Protein AF-A0AAW9I851-F1 (afdb_monomer)

Structure (mmCIF, N/CA/C/O backbone):
data_AF-A0AAW9I851-F1
#
_entry.id   AF-A0AAW9I851-F1
#
loop_
_atom_site.group_PDB
_atom_site.id
_atom_site.type_symbol
_atom_site.label_atom_id
_atom_site.label_alt_id
_atom_site.label_comp_id
_atom_site.label_asym_id
_atom_site.label_entity_id
_atom_site.label_seq_id
_atom_site.pdbx_PDB_ins_code
_atom_site.Cartn_x
_atom_site.Cartn_y
_atom_site.Cartn_z
_atom_site.occupancy
_atom_site.B_iso_or_equiv
_atom_site.auth_seq_id
_atom_site.auth_comp_id
_atom_site.auth_asym_id
_atom_site.auth_atom_id
_atom_site.pdbx_PDB_model_num
ATOM 1 N N . HIS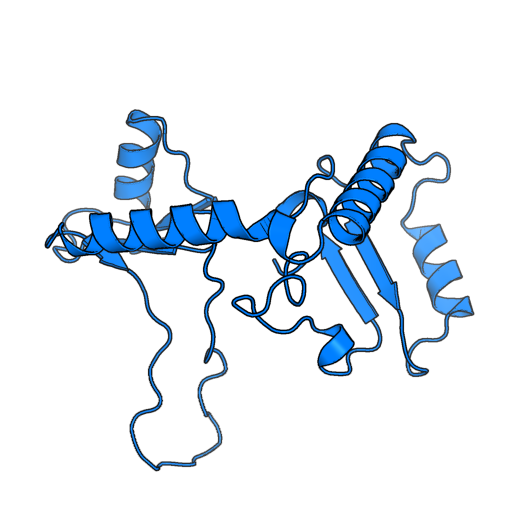 A 1 1 ? 0.313 -3.532 2.390 1.00 84.75 1 HIS A N 1
ATOM 2 C CA . HIS A 1 1 ? -0.628 -2.463 2.798 1.00 84.75 1 HIS A CA 1
ATOM 3 C C . HIS A 1 1 ? -1.950 -2.714 2.095 1.00 84.75 1 HIS A C 1
ATOM 5 O O . HIS A 1 1 ? -1.894 -3.019 0.918 1.00 84.75 1 HIS A O 1
ATOM 11 N N . GLY A 1 2 ? -3.095 -2.697 2.787 1.00 91.62 2 GLY A N 1
ATOM 12 C CA . GLY A 1 2 ? -4.356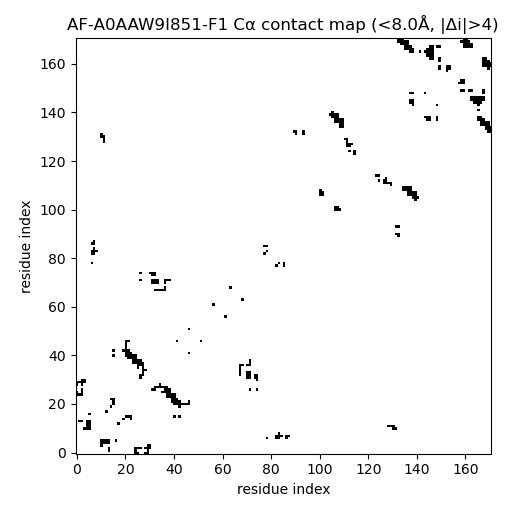 -3.198 2.208 1.00 91.62 2 GLY A CA 1
ATOM 13 C C . GLY A 1 2 ? -5.599 -2.382 2.553 1.00 91.62 2 GLY A C 1
ATOM 14 O O . GLY A 1 2 ? -6.693 -2.930 2.539 1.00 91.62 2 GLY A O 1
ATOM 15 N N . ALA A 1 3 ? -5.448 -1.102 2.902 1.00 95.38 3 ALA A N 1
ATOM 16 C CA . ALA A 1 3 ? -6.586 -0.260 3.282 1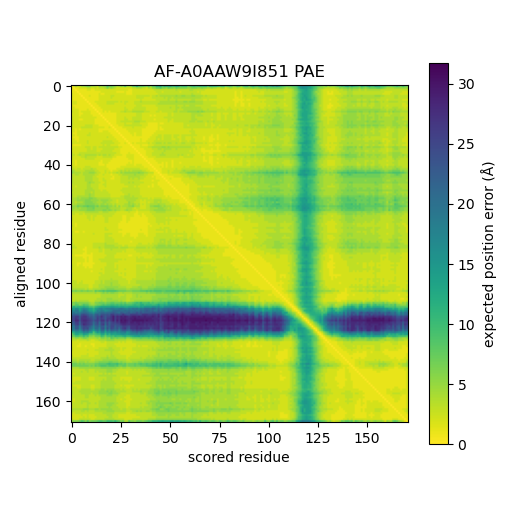.00 95.38 3 ALA A CA 1
ATOM 17 C C . ALA A 1 3 ? -7.541 0.035 2.105 1.00 95.38 3 ALA A C 1
ATOM 19 O O . ALA A 1 3 ? -8.734 0.237 2.299 1.00 95.38 3 ALA A O 1
ATOM 20 N N . HIS A 1 4 ? -7.031 -0.013 0.873 1.00 95.62 4 HIS A N 1
ATOM 21 C CA . HIS A 1 4 ? -7.795 0.109 -0.371 1.00 95.62 4 HIS A CA 1
ATOM 22 C C . HIS A 1 4 ? -8.430 -1.208 -0.842 1.00 95.62 4 HIS A C 1
ATOM 24 O O . HIS A 1 4 ? -9.218 -1.213 -1.786 1.00 95.62 4 HIS A O 1
ATOM 30 N N . TYR A 1 5 ? -8.100 -2.347 -0.229 1.00 95.69 5 TYR A N 1
ATOM 31 C CA . TYR A 1 5 ? -8.659 -3.634 -0.642 1.00 95.69 5 TYR A CA 1
ATOM 32 C C . TYR A 1 5 ? -10.177 -3.669 -0.432 1.00 95.69 5 TYR A C 1
ATOM 34 O O . TYR A 1 5 ? -10.715 -3.072 0.499 1.00 95.69 5 TYR A O 1
ATOM 42 N N . GLY A 1 6 ? -10.879 -4.365 -1.324 1.00 94.56 6 GLY A N 1
ATOM 43 C CA . GLY A 1 6 ? -12.338 -4.459 -1.343 1.00 94.56 6 GLY A CA 1
ATOM 44 C C . GLY A 1 6 ? -13.075 -3.182 -1.758 1.00 94.56 6 GLY A C 1
ATOM 45 O O . GLY A 1 6 ? -14.289 -3.236 -1.893 1.00 94.56 6 GLY A O 1
ATOM 46 N N . GLN A 1 7 ? -12.377 -2.067 -2.000 1.00 95.62 7 GLN A N 1
ATOM 47 C CA . GLN A 1 7 ? -13.024 -0.803 -2.373 1.00 95.62 7 GLN A CA 1
ATOM 48 C C . GLN A 1 7 ? -13.352 -0.706 -3.869 1.00 95.62 7 GLN A C 1
ATOM 50 O O . GLN A 1 7 ? -14.148 0.132 -4.266 1.00 95.62 7 GLN A O 1
ATOM 55 N N . HIS A 1 8 ? -12.767 -1.560 -4.713 1.00 96.62 8 HIS A N 1
ATOM 56 C CA . HIS A 1 8 ? -13.039 -1.611 -6.152 1.00 96.62 8 HIS A CA 1
ATOM 57 C C . HIS A 1 8 ? -12.942 -3.067 -6.656 1.00 96.62 8 HIS A C 1
ATOM 59 O O . HIS A 1 8 ? -12.051 -3.789 -6.200 1.00 96.62 8 HIS A O 1
ATOM 65 N N . PRO A 1 9 ? -13.761 -3.523 -7.632 1.00 94.50 9 PRO A N 1
ATOM 66 C CA . PRO A 1 9 ? -13.783 -4.927 -8.084 1.00 94.50 9 PRO A CA 1
ATOM 67 C C . PRO A 1 9 ? -12.437 -5.478 -8.588 1.00 94.50 9 PRO A C 1
ATOM 69 O O . PRO A 1 9 ? -12.149 -6.669 -8.490 1.00 94.50 9 PRO A O 1
ATOM 72 N N . GLN A 1 10 ? -11.583 -4.607 -9.132 1.00 94.44 10 GLN A N 1
ATOM 73 C CA . GLN A 1 10 ? -10.241 -4.981 -9.605 1.00 94.44 10 GLN A CA 1
ATOM 74 C C . GLN A 1 10 ? -9.203 -5.119 -8.476 1.00 94.44 10 GLN A C 1
ATOM 76 O O . GLN A 1 10 ? -8.125 -5.671 -8.712 1.00 94.44 10 GLN A O 1
ATOM 81 N N . LEU A 1 11 ? -9.509 -4.660 -7.260 1.00 94.75 11 LEU A N 1
ATOM 82 C CA . LEU A 1 11 ? -8.614 -4.753 -6.107 1.00 94.75 11 LEU A CA 1
ATOM 83 C C . LEU A 1 11 ? -8.771 -6.093 -5.372 1.00 94.75 11 LEU A C 1
ATOM 85 O O . LEU A 1 11 ? -9.814 -6.746 -5.484 1.00 94.75 11 LEU A O 1
ATOM 89 N N . PRO A 1 12 ? -7.728 -6.546 -4.648 1.00 92.88 12 PRO A N 1
ATOM 90 C CA . PRO A 1 12 ? -7.827 -7.686 -3.744 1.00 92.88 12 PRO A CA 1
ATOM 91 C C . PRO A 1 12 ? -8.999 -7.568 -2.771 1.00 92.88 12 PRO A C 1
ATOM 93 O O . PRO A 1 12 ? -9.405 -6.464 -2.413 1.00 92.88 12 PRO A O 1
ATOM 96 N N . MET A 1 13 ? -9.536 -8.711 -2.341 1.00 93.06 13 MET A N 1
ATOM 97 C CA . MET A 1 13 ? -10.539 -8.743 -1.279 1.00 93.06 13 MET A CA 1
ATOM 98 C C . MET A 1 13 ? -9.902 -8.266 0.033 1.00 93.06 13 MET A C 1
ATOM 100 O O . MET A 1 13 ? -8.729 -8.543 0.295 1.00 93.06 13 MET A O 1
ATOM 104 N N . ASN A 1 14 ? -10.651 -7.516 0.841 1.00 93.38 14 ASN A N 1
ATOM 105 C CA . ASN A 1 14 ? -10.171 -7.101 2.156 1.00 93.38 14 ASN A CA 1
ATOM 106 C C . ASN A 1 14 ? -10.273 -8.263 3.162 1.00 93.38 14 ASN A C 1
ATOM 108 O O . ASN A 1 14 ? -11.098 -9.160 3.011 1.00 93.38 14 ASN A O 1
ATOM 112 N N . ALA A 1 15 ? -9.447 -8.224 4.208 1.00 94.06 15 ALA A N 1
ATOM 113 C CA . ALA A 1 15 ? -9.380 -9.298 5.198 1.00 94.06 15 ALA A CA 1
ATOM 114 C C . ALA A 1 15 ? -10.686 -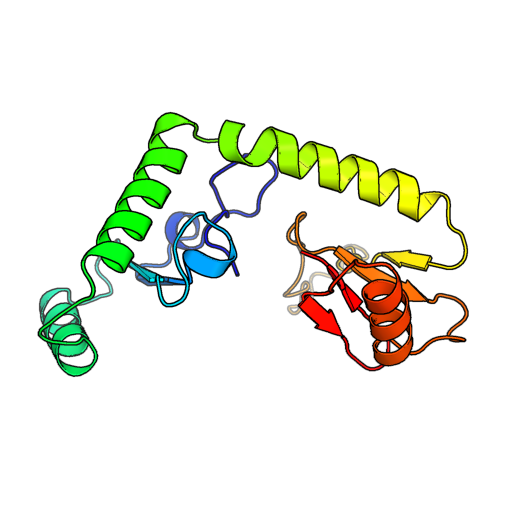9.497 5.996 1.00 94.06 15 ALA A C 1
ATOM 116 O O . ALA A 1 15 ? -10.984 -10.632 6.358 1.00 94.06 15 ALA A O 1
ATOM 117 N N . LEU A 1 16 ? -11.483 -8.443 6.226 1.00 94.88 16 LEU A N 1
ATOM 118 C CA . LEU A 1 16 ? -12.782 -8.559 6.910 1.00 94.88 16 LEU A CA 1
ATOM 119 C C . LEU A 1 16 ? -13.749 -9.416 6.080 1.00 94.88 16 LEU A C 1
ATOM 121 O O . LEU A 1 16 ? -14.352 -10.352 6.593 1.00 94.88 16 LEU A O 1
ATOM 125 N N . SER A 1 17 ? -13.834 -9.171 4.770 1.00 94.12 17 SER A N 1
ATOM 126 C CA . SER A 1 17 ? -14.636 -9.983 3.846 1.00 94.12 17 SER A CA 1
ATOM 127 C C . SER A 1 17 ? -14.134 -11.426 3.726 1.00 94.12 17 SER A C 1
ATOM 129 O O . SER A 1 17 ? -14.915 -12.309 3.392 1.00 94.12 17 SER A O 1
ATOM 131 N N . CYS A 1 18 ? -12.860 -11.680 4.043 1.00 94.38 18 CYS A N 1
ATOM 132 C CA . CYS A 1 18 ? -12.296 -13.028 4.149 1.00 94.38 18 CYS A CA 1
ATOM 133 C C . CYS A 1 18 ? -12.527 -13.692 5.524 1.00 94.38 18 CYS A C 1
ATOM 135 O O . CYS A 1 18 ? -12.007 -14.781 5.752 1.00 94.38 18 CYS A O 1
ATOM 137 N N . GLY A 1 19 ? -13.265 -13.056 6.441 1.00 95.38 19 GLY A N 1
ATOM 138 C CA . GLY A 1 19 ? -13.622 -13.622 7.746 1.00 95.38 19 GLY A CA 1
ATOM 139 C C . GLY A 1 19 ? -12.683 -13.267 8.902 1.00 95.38 19 GLY A C 1
ATOM 140 O O . GLY A 1 19 ? -12.806 -13.852 9.972 1.00 95.38 19 GLY A O 1
ATOM 141 N N . ALA A 1 20 ? -11.751 -12.325 8.733 1.00 96.50 20 ALA A N 1
ATOM 142 C CA . ALA A 1 20 ? -10.942 -11.855 9.857 1.00 96.50 20 ALA A CA 1
ATOM 143 C C . ALA A 1 20 ? -11.780 -10.997 10.822 1.00 96.50 20 ALA A C 1
ATOM 145 O O . ALA A 1 20 ? -12.433 -10.049 10.392 1.00 96.50 20 ALA A O 1
ATOM 146 N N . ASP A 1 21 ? -11.703 -11.272 12.125 1.00 97.38 21 ASP A N 1
ATOM 147 C CA . ASP A 1 21 ? -12.444 -10.522 13.156 1.00 97.38 21 ASP A CA 1
ATOM 148 C C . ASP A 1 21 ? -11.750 -9.220 13.579 1.00 97.38 21 ASP A C 1
ATOM 150 O O . ASP A 1 21 ? -12.404 -8.296 14.057 1.00 97.38 21 ASP A O 1
ATOM 154 N N . GLY A 1 22 ? -10.436 -9.114 13.371 1.00 97.38 22 GLY A N 1
ATOM 155 C CA . GLY A 1 22 ? -9.645 -7.919 13.659 1.00 97.38 22 GLY A CA 1
ATOM 156 C C . GLY A 1 22 ? -8.687 -7.594 12.524 1.00 97.38 22 GLY A C 1
ATOM 157 O O . GLY A 1 22 ? -7.886 -8.437 12.125 1.00 97.38 22 GLY A O 1
ATOM 158 N N . VAL A 1 23 ? -8.740 -6.364 12.011 1.00 97.38 23 VAL A N 1
ATOM 159 C CA . VAL A 1 23 ? -7.868 -5.911 10.918 1.00 97.38 23 VAL A CA 1
ATOM 160 C C . VAL A 1 23 ? -7.309 -4.533 11.239 1.00 97.38 23 VAL A C 1
ATOM 162 O O . VAL A 1 23 ? -8.053 -3.559 11.331 1.00 97.38 23 VAL A O 1
ATOM 165 N N . VAL A 1 24 ? -5.985 -4.442 11.374 1.00 96.56 24 VAL A N 1
ATOM 166 C CA . VAL A 1 24 ? -5.276 -3.165 11.516 1.00 96.56 24 VAL A CA 1
ATOM 167 C C . VAL A 1 24 ? -4.862 -2.663 10.139 1.00 96.56 24 VAL A C 1
ATOM 169 O O . VAL A 1 24 ? -4.219 -3.374 9.365 1.00 96.56 24 VAL A O 1
ATOM 172 N N . GLN A 1 25 ? -5.197 -1.413 9.842 1.00 96.69 25 GLN A N 1
ATOM 173 C CA . GLN A 1 25 ? -4.836 -0.747 8.601 1.00 96.69 25 GLN A CA 1
ATOM 174 C C . GLN A 1 25 ? -4.098 0.552 8.902 1.00 96.69 25 GLN A C 1
ATOM 176 O O . GLN A 1 25 ? -4.635 1.458 9.534 1.00 96.69 25 GLN A O 1
ATOM 181 N N . SER A 1 26 ? -2.872 0.684 8.394 1.00 96.62 26 SER A N 1
ATOM 182 C CA . SER A 1 26 ? -2.226 1.994 8.274 1.00 96.62 26 SER A CA 1
ATOM 183 C C . SER A 1 26 ? -2.936 2.791 7.177 1.00 96.62 26 SER A C 1
ATOM 185 O O . SER A 1 26 ? -2.545 2.727 6.010 1.00 96.62 26 SER A O 1
ATOM 187 N N . THR A 1 27 ? -4.004 3.498 7.543 1.00 96.62 27 THR A N 1
ATOM 188 C CA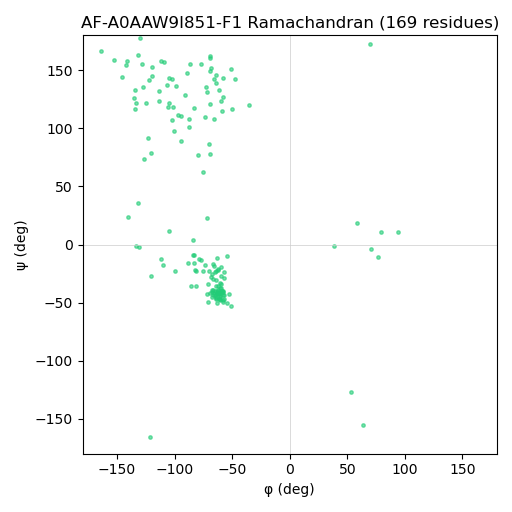 . THR A 1 27 ? -4.853 4.280 6.633 1.00 96.62 27 THR A CA 1
ATOM 189 C C . THR A 1 27 ? -4.014 5.239 5.790 1.00 96.62 27 THR A C 1
ATOM 191 O O . THR A 1 27 ? -4.172 5.269 4.576 1.00 96.62 27 THR A O 1
ATOM 194 N N . HIS A 1 28 ? -3.029 5.903 6.399 1.00 96.44 28 HIS A N 1
ATOM 195 C CA . HIS A 1 28 ? -2.140 6.861 5.728 1.00 96.44 28 HIS A CA 1
ATOM 196 C C . HIS A 1 28 ? -1.255 6.286 4.610 1.00 96.44 28 HIS A C 1
ATOM 198 O O . HIS A 1 28 ? -0.605 7.046 3.903 1.00 96.44 28 HIS A O 1
ATOM 204 N N . LYS A 1 29 ? -1.163 4.957 4.461 1.00 94.69 29 LYS A N 1
ATOM 205 C CA . LYS A 1 29 ? -0.312 4.343 3.428 1.00 94.69 29 LYS A CA 1
ATOM 206 C C . LYS A 1 29 ? -1.000 4.207 2.078 1.00 94.69 29 LYS A C 1
ATOM 208 O O . LYS A 1 29 ? -0.331 4.274 1.059 1.00 94.69 29 LYS A O 1
ATOM 213 N N . MET A 1 30 ? -2.305 3.935 2.084 1.00 95.25 30 MET A N 1
ATOM 214 C CA . MET A 1 30 ? -3.066 3.626 0.861 1.00 95.25 30 MET A CA 1
ATOM 215 C C . MET A 1 30 ? -4.361 4.435 0.735 1.00 95.25 30 MET A C 1
ATOM 217 O O . MET A 1 30 ? -5.084 4.260 -0.239 1.00 95.25 30 MET A O 1
ATOM 221 N N . LEU A 1 31 ? -4.685 5.280 1.717 1.00 96.19 31 LEU A N 1
ATOM 222 C CA . LEU A 1 31 ? -5.853 6.157 1.729 1.00 96.19 31 LEU A CA 1
ATOM 223 C C . LEU A 1 31 ? -5.426 7.575 2.123 1.00 96.19 31 LEU A C 1
ATOM 225 O O . LEU A 1 31 ? -4.352 7.779 2.689 1.00 96.19 31 LEU A O 1
ATOM 229 N N . ALA A 1 32 ? -6.294 8.548 1.847 1.00 94.88 32 ALA A N 1
ATOM 230 C CA . ALA A 1 32 ? -6.050 9.970 2.081 1.00 94.88 32 ALA A CA 1
ATOM 231 C C . ALA A 1 32 ? -6.151 10.362 3.573 1.00 94.88 32 ALA A C 1
ATOM 233 O O . ALA A 1 32 ? -7.010 11.149 3.961 1.00 94.88 32 ALA A O 1
ATOM 234 N N . ALA A 1 33 ? -5.282 9.794 4.412 1.00 97.50 33 ALA A N 1
ATOM 235 C CA . ALA A 1 33 ? -5.125 10.149 5.821 1.00 97.50 33 ALA A CA 1
ATOM 236 C C . ALA A 1 33 ? -3.699 10.638 6.103 1.00 97.50 33 ALA A C 1
ATOM 238 O O . ALA A 1 33 ? -2.746 10.234 5.438 1.00 97.50 33 ALA A O 1
ATOM 239 N N . MET A 1 34 ? -3.544 11.488 7.116 1.00 97.75 34 MET A N 1
ATOM 240 C CA . MET A 1 34 ? -2.234 12.006 7.516 1.00 97.75 34 MET A CA 1
ATOM 241 C C . MET A 1 34 ? -1.359 10.907 8.135 1.00 97.75 34 MET A C 1
ATOM 243 O O . MET A 1 34 ? -1.873 9.996 8.791 1.00 97.75 34 MET A O 1
ATOM 247 N N . THR A 1 35 ? -0.034 11.014 7.973 1.00 96.69 35 THR A N 1
ATOM 248 C CA . THR A 1 35 ? 0.957 10.114 8.592 1.00 96.69 35 THR A CA 1
ATOM 249 C C . THR A 1 35 ? 0.671 9.906 10.081 1.00 96.69 35 THR A C 1
ATOM 251 O O . THR A 1 35 ? 0.264 10.834 10.773 1.00 96.69 35 THR A O 1
ATOM 254 N N . MET A 1 36 ? 0.893 8.678 10.566 1.00 94.31 36 MET A N 1
ATOM 255 C CA . MET A 1 36 ? 0.457 8.150 11.875 1.00 94.31 36 MET A CA 1
ATOM 256 C C . MET A 1 36 ? -1.032 7.772 11.968 1.00 94.31 36 MET A C 1
ATOM 258 O O . MET A 1 36 ? -1.419 7.073 12.900 1.00 94.31 36 MET A O 1
ATOM 262 N N . GLY A 1 37 ? -1.867 8.132 10.988 1.00 96.06 37 GLY A N 1
ATOM 263 C CA . GLY A 1 37 ? -3.266 7.706 10.930 1.00 96.06 37 GLY A CA 1
ATOM 264 C C . GLY A 1 37 ? -3.412 6.209 10.634 1.00 96.06 37 GLY A C 1
ATOM 265 O O . GLY A 1 37 ? -2.964 5.725 9.588 1.00 96.06 37 GLY A O 1
ATOM 266 N N . ALA A 1 38 ? -4.061 5.475 11.536 1.00 96.75 38 ALA A N 1
ATOM 267 C CA . ALA A 1 38 ? -4.389 4.062 11.377 1.00 96.75 38 ALA A CA 1
ATOM 268 C C . ALA A 1 38 ? -5.773 3.746 11.960 1.00 96.75 38 ALA A C 1
ATOM 270 O O . ALA A 1 38 ? -6.237 4.425 12.875 1.00 96.75 38 ALA A O 1
ATOM 271 N N . MET A 1 39 ? -6.415 2.699 11.443 1.00 96.81 39 MET A N 1
ATOM 272 C CA . MET A 1 39 ? -7.698 2.193 11.927 1.00 96.81 39 MET A CA 1
ATOM 273 C C . MET A 1 39 ? -7.578 0.726 12.330 1.00 96.81 39 MET A C 1
ATOM 275 O O . MET A 1 39 ? -6.904 -0.065 11.668 1.00 96.81 39 MET A O 1
ATOM 279 N N . LEU A 1 40 ? -8.266 0.367 13.412 1.00 96.81 40 LEU A N 1
ATOM 280 C CA . LEU A 1 40 ? -8.550 -1.014 13.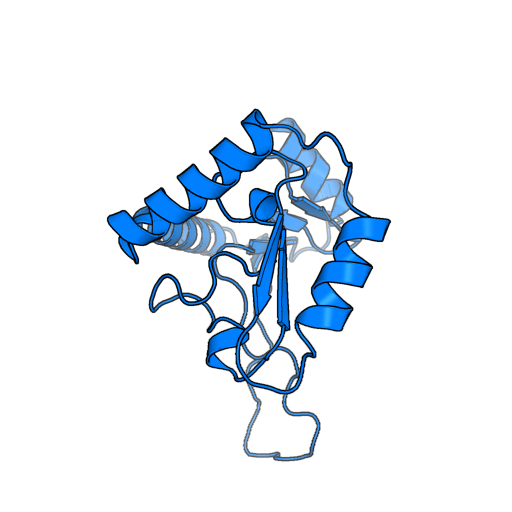776 1.00 96.81 40 LEU A CA 1
ATOM 281 C C . LEU A 1 40 ? -10.021 -1.291 13.467 1.00 96.81 40 LEU A C 1
ATOM 283 O O . LEU A 1 40 ? -10.910 -0.670 14.047 1.00 96.81 40 LEU A O 1
ATOM 287 N N . HIS A 1 41 ? -10.268 -2.235 12.567 1.00 96.56 41 HIS A N 1
ATOM 288 C CA . HIS A 1 41 ? -11.606 -2.706 12.231 1.00 96.56 41 HIS A CA 1
ATOM 289 C C . HIS A 1 41 ? -11.898 -3.997 12.988 1.00 96.56 41 HIS A C 1
ATOM 291 O O . HIS A 1 41 ? -11.035 -4.873 13.050 1.00 96.56 41 HIS A O 1
ATOM 297 N N . VAL A 1 42 ? -13.103 -4.105 13.554 1.00 97.31 42 VAL A N 1
ATOM 298 C CA . VAL A 1 42 ? -13.505 -5.240 14.394 1.00 97.31 42 VAL A CA 1
ATOM 299 C C . VAL A 1 42 ? -14.887 -5.746 13.995 1.00 97.31 42 VAL A C 1
ATOM 301 O O . VAL A 1 42 ? -15.871 -5.007 14.093 1.00 97.31 42 VAL A O 1
ATOM 304 N N . GLN A 1 43 ? -14.976 -7.021 13.630 1.00 96.75 43 GLN A N 1
ATOM 305 C CA . GLN A 1 43 ? -16.221 -7.741 13.352 1.00 96.75 43 GLN A CA 1
ATOM 306 C C . GLN A 1 43 ? -16.253 -9.069 14.118 1.00 96.75 43 GLN A C 1
ATOM 308 O O . GLN A 1 43 ? -15.302 -9.394 14.823 1.00 96.75 43 GLN A O 1
ATOM 313 N N . GLY A 1 44 ? -17.354 -9.810 13.995 1.00 96.25 44 GLY A N 1
ATOM 314 C CA . GLY A 1 44 ? -17.475 -11.133 14.603 1.00 96.25 44 GLY A CA 1
ATOM 315 C C . GLY A 1 44 ? -17.416 -11.112 16.134 1.00 96.25 44 GLY A C 1
ATOM 316 O O . GLY A 1 44 ? -17.774 -10.112 16.771 1.00 96.25 44 GLY A O 1
ATOM 317 N N . GLY A 1 45 ? -17.011 -12.247 16.705 1.00 95.62 45 GLY A N 1
ATOM 318 C CA . GLY A 1 45 ? -17.088 -12.542 18.139 1.00 95.62 45 GLY A CA 1
ATOM 319 C C . GLY A 1 45 ? -15.815 -13.131 18.751 1.00 95.62 45 GLY A C 1
ATOM 320 O O . GLY A 1 45 ? -15.793 -13.361 19.955 1.00 95.62 45 GLY A O 1
ATOM 321 N N . LEU A 1 46 ? -14.751 -13.358 17.969 1.00 96.56 46 LEU A N 1
ATOM 322 C CA . LEU A 1 46 ? -13.480 -13.892 18.476 1.00 96.56 46 LEU A CA 1
ATOM 323 C C . LEU A 1 46 ? -12.720 -12.881 19.348 1.00 96.56 46 LEU A C 1
ATOM 325 O O . LEU A 1 46 ? -11.876 -13.272 20.152 1.00 96.56 46 LEU A O 1
ATOM 329 N N . LEU A 1 47 ? -12.995 -11.583 19.186 1.00 96.62 47 LEU A N 1
ATOM 330 C CA . LEU A 1 47 ? -12.357 -10.512 19.950 1.00 96.62 47 LEU A CA 1
ATOM 331 C C . LEU A 1 47 ? -13.268 -10.001 21.070 1.00 96.62 47 LEU A C 1
ATOM 333 O O . LEU A 1 47 ? -14.316 -9.406 20.811 1.00 96.62 47 LEU A O 1
ATOM 337 N N . ASP A 1 48 ? -12.810 -10.135 22.318 1.00 97.50 48 ASP A N 1
ATOM 338 C CA . ASP A 1 48 ? -13.409 -9.442 23.461 1.00 97.50 48 ASP A CA 1
ATOM 339 C C . ASP A 1 48 ? -13.201 -7.925 23.315 1.00 97.50 48 ASP A C 1
ATOM 341 O O . ASP A 1 48 ? -12.099 -7.389 23.476 1.00 97.50 48 ASP A O 1
ATOM 345 N N . ARG A 1 49 ? -14.294 -7.217 23.011 1.00 96.75 49 ARG A N 1
ATOM 346 C CA . ARG A 1 49 ? -14.302 -5.766 22.781 1.00 96.75 49 ARG A CA 1
ATOM 347 C C . ARG A 1 49 ? -13.983 -4.964 24.044 1.00 96.75 49 ARG A C 1
ATOM 349 O O . ARG A 1 49 ? -13.412 -3.876 23.938 1.00 96.75 49 ARG A O 1
ATOM 356 N N . SER A 1 50 ? -14.320 -5.483 25.222 1.00 97.31 50 SER A N 1
ATOM 357 C CA . SER A 1 50 ? -14.036 -4.831 26.502 1.00 97.31 50 SER A CA 1
ATOM 358 C C . SER A 1 50 ? -12.544 -4.882 26.800 1.00 97.31 50 SER A C 1
ATOM 360 O O . SER A 1 50 ? -11.931 -3.839 27.054 1.00 97.31 50 SER A O 1
ATOM 362 N N . LEU A 1 51 ? -11.945 -6.070 26.671 1.00 97.56 51 LEU A N 1
ATOM 363 C CA . LEU A 1 51 ? -10.503 -6.249 26.809 1.00 97.56 51 LEU A CA 1
ATOM 364 C C . LEU A 1 51 ? -9.746 -5.425 25.764 1.00 97.56 51 LEU A C 1
ATOM 366 O O . LEU A 1 51 ? -8.796 -4.721 26.105 1.00 97.56 51 LEU A O 1
ATOM 370 N N . LEU A 1 52 ? -10.189 -5.448 24.504 1.00 97.31 52 LEU A N 1
ATOM 371 C CA . LEU A 1 52 ? -9.575 -4.674 23.428 1.00 97.31 52 LEU A CA 1
ATOM 372 C C . LEU A 1 52 ? -9.546 -3.173 23.742 1.00 97.31 52 LEU A C 1
ATOM 374 O O . LEU A 1 52 ? -8.499 -2.543 23.607 1.00 97.31 52 LEU A O 1
ATOM 378 N N . ARG A 1 53 ? -10.663 -2.599 24.209 1.00 96.31 53 ARG A N 1
ATOM 379 C CA . ARG A 1 53 ? -10.731 -1.184 24.607 1.00 96.31 53 ARG A CA 1
ATOM 380 C C . ARG A 1 53 ? -9.753 -0.868 25.738 1.00 96.31 53 ARG A C 1
ATOM 382 O O . ARG A 1 53 ? -9.077 0.157 25.684 1.00 96.31 53 ARG A O 1
ATOM 389 N N . GLN A 1 54 ? -9.641 -1.754 26.729 1.00 97.12 54 GLN A N 1
ATOM 390 C CA . GLN A 1 54 ? -8.662 -1.605 27.807 1.00 97.12 54 GLN A CA 1
ATOM 391 C C . GLN A 1 54 ? -7.223 -1.641 27.270 1.00 97.12 54 GLN A C 1
ATOM 393 O O . GLN A 1 54 ? -6.392 -0.849 27.705 1.00 97.12 54 GLN A O 1
ATOM 398 N N . ARG A 1 55 ? -6.917 -2.527 26.312 1.00 97.25 55 ARG A N 1
ATOM 399 C CA . ARG A 1 55 ? -5.583 -2.602 25.693 1.00 97.25 55 ARG A CA 1
ATOM 400 C C . ARG A 1 55 ? -5.255 -1.373 24.853 1.00 97.25 55 ARG A C 1
ATOM 402 O O . ARG A 1 55 ? -4.145 -0.862 24.959 1.00 97.25 55 ARG A O 1
ATOM 409 N N . LEU A 1 56 ? -6.215 -0.862 24.085 1.00 95.81 56 LEU A N 1
ATOM 410 C CA . LEU A 1 56 ? -6.044 0.360 23.297 1.00 95.81 56 LEU A CA 1
ATOM 411 C C . LEU A 1 56 ? -5.733 1.573 24.183 1.00 95.81 56 LEU A C 1
ATOM 413 O O . LEU A 1 56 ? -4.815 2.328 23.869 1.00 95.81 56 LEU A O 1
ATOM 417 N N . ALA A 1 57 ? -6.404 1.704 25.330 1.00 95.06 57 ALA A N 1
ATOM 418 C CA . ALA A 1 57 ? -6.160 2.793 26.276 1.00 95.06 57 ALA A CA 1
ATOM 419 C C . ALA A 1 57 ? -4.733 2.811 26.863 1.00 95.06 57 ALA A C 1
ATOM 421 O O . ALA A 1 57 ? -4.287 3.859 27.315 1.00 95.06 57 ALA A O 1
ATOM 422 N N . MET A 1 58 ? -4.008 1.684 26.849 1.00 96.06 58 MET A N 1
ATOM 423 C CA . MET A 1 58 ? -2.617 1.627 27.325 1.00 96.06 58 MET A CA 1
ATOM 424 C C . MET A 1 58 ? -1.594 2.111 26.288 1.00 96.06 58 MET A C 1
ATOM 426 O O . MET A 1 58 ? -0.486 2.477 26.664 1.00 96.06 58 MET A O 1
ATOM 430 N N . VAL A 1 59 ? -1.930 2.078 24.995 1.00 94.62 59 VAL A N 1
ATOM 431 C CA . VAL A 1 59 ? -0.999 2.423 23.899 1.00 94.62 59 VAL A CA 1
ATOM 432 C C . VAL A 1 59 ? -1.348 3.737 23.206 1.00 94.62 59 VAL A C 1
ATOM 434 O O . VAL A 1 59 ? -0.523 4.300 22.490 1.00 94.62 59 VAL A O 1
ATOM 437 N N . GLN A 1 60 ? -2.574 4.223 23.386 1.00 94.12 60 GLN A N 1
ATOM 438 C CA . GLN A 1 60 ? -3.033 5.486 22.825 1.00 94.12 60 GLN A CA 1
ATOM 439 C C . GLN A 1 60 ? -2.750 6.644 23.782 1.00 94.12 60 GLN A C 1
ATOM 441 O O . GLN A 1 60 ? -2.815 6.503 25.000 1.00 94.12 60 GLN A O 1
ATOM 446 N N . SER A 1 61 ? -2.474 7.817 23.212 1.00 92.12 61 SER A N 1
ATOM 447 C CA . SER A 1 61 ? -2.394 9.059 23.981 1.00 92.12 61 SER A CA 1
ATOM 448 C C . SER A 1 61 ? -3.758 9.398 24.588 1.00 92.12 61 SER A C 1
ATOM 450 O O . SER A 1 61 ? -4.776 9.316 23.898 1.00 92.12 61 SER A O 1
ATOM 452 N N . SER A 1 62 ? -3.772 9.865 25.840 1.00 92.44 62 SER A N 1
ATOM 453 C CA . SER A 1 62 ? -4.954 10.484 26.460 1.00 92.44 62 SER A CA 1
ATOM 454 C C . SER A 1 62 ? -5.336 11.821 25.808 1.00 92.44 62 SER A C 1
ATOM 456 O O . SER A 1 62 ? -6.470 12.271 25.950 1.00 92.44 62 SER A O 1
ATOM 458 N N . SER A 1 63 ? -4.416 12.413 25.040 1.00 95.38 63 SER A N 1
ATOM 459 C CA . SER A 1 63 ? -4.603 13.628 24.243 1.00 95.38 63 SER A CA 1
ATOM 460 C C . SER A 1 63 ? -4.326 13.320 22.766 1.00 95.38 63 SER A C 1
ATOM 462 O O . SER A 1 63 ? -3.215 13.570 22.282 1.00 95.38 63 SER A O 1
ATOM 464 N N . PRO A 1 64 ? -5.274 12.703 22.035 1.00 94.31 64 PRO A N 1
ATOM 465 C CA . PRO A 1 64 ? -5.078 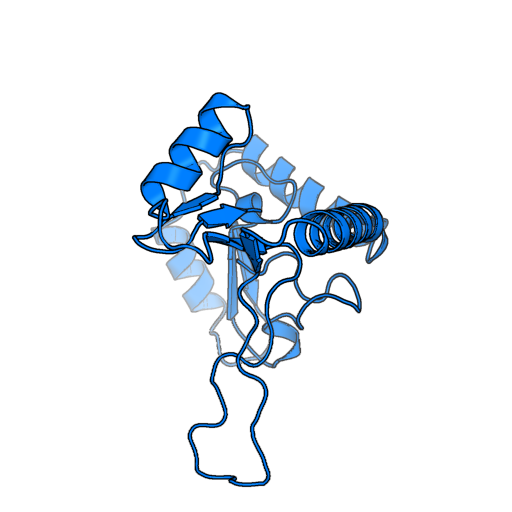12.378 20.627 1.00 94.31 64 PRO A CA 1
ATOM 466 C C . PRO A 1 64 ? -5.033 13.645 19.763 1.00 94.31 64 PRO A C 1
ATOM 468 O O . PRO A 1 64 ? -5.656 14.662 20.065 1.00 94.31 64 PRO A O 1
ATOM 471 N N . SER A 1 65 ? -4.322 13.576 18.637 1.00 97.12 65 SER A N 1
ATOM 472 C CA . SER A 1 65 ? -4.291 14.671 17.664 1.00 97.12 65 SER A CA 1
ATOM 473 C C . SER A 1 65 ? -5.612 14.746 16.895 1.00 97.12 65 SER A C 1
ATOM 475 O O . SER A 1 65 ? -5.910 13.890 16.058 1.00 97.12 65 SER A O 1
ATOM 477 N N . TYR A 1 66 ? -6.399 15.790 17.152 1.00 97.31 66 TYR A N 1
ATOM 478 C CA . TYR A 1 66 ? -7.662 16.043 16.452 1.00 97.31 66 TYR A CA 1
ATOM 479 C C . TYR A 1 66 ? -7.507 16.182 14.929 1.00 97.31 66 TYR A C 1
ATOM 481 O O . TYR A 1 66 ? -8.329 15.601 14.222 1.00 97.31 66 TYR A O 1
ATOM 489 N N . PRO A 1 67 ? -6.459 16.837 14.385 1.00 98.00 67 PRO A N 1
ATOM 490 C CA . PRO A 1 67 ? -6.203 16.818 12.944 1.00 98.00 67 PRO A CA 1
ATOM 491 C C . PRO A 1 67 ? -6.009 15.407 12.373 1.00 98.00 67 PRO A C 1
ATOM 493 O O . PRO A 1 67 ? -6.564 15.093 11.320 1.00 98.00 67 PRO A O 1
ATOM 496 N N . LEU A 1 68 ? -5.287 14.523 13.079 1.00 97.75 68 LEU A N 1
ATOM 497 C CA . LEU A 1 68 ? -5.139 13.131 12.639 1.00 97.75 68 LEU A CA 1
ATOM 498 C C . LEU A 1 68 ? -6.492 12.413 12.638 1.00 97.75 68 LEU A C 1
ATOM 500 O O . LEU A 1 68 ? -6.828 11.764 11.647 1.00 97.75 68 LEU A O 1
ATOM 504 N N . MET A 1 69 ? -7.291 12.573 13.698 1.00 97.56 69 MET A N 1
ATOM 505 C CA . MET A 1 69 ? -8.636 11.989 13.781 1.00 97.56 69 MET A CA 1
ATOM 506 C C . MET A 1 69 ? -9.565 12.512 12.677 1.00 97.56 69 MET A C 1
ATOM 508 O O . MET A 1 69 ? -10.262 11.724 12.041 1.00 97.56 69 MET A O 1
ATOM 512 N N . ALA A 1 70 ? -9.525 13.814 12.386 1.00 98.31 70 ALA A N 1
ATOM 513 C CA . ALA A 1 70 ? -10.285 14.414 11.294 1.00 98.31 70 ALA A CA 1
ATOM 514 C C . ALA A 1 70 ? -9.848 13.858 9.930 1.00 98.31 70 ALA A C 1
ATOM 516 O O . ALA A 1 70 ? -10.696 13.523 9.108 1.00 98.31 70 ALA A O 1
ATOM 517 N N . SER A 1 71 ? -8.542 13.679 9.696 1.00 98.44 71 SER A N 1
ATOM 518 C CA . SER A 1 71 ? -8.045 13.083 8.447 1.00 98.44 71 SER A CA 1
ATOM 519 C C . SER A 1 71 ? -8.525 11.638 8.251 1.00 98.44 71 SER A C 1
ATOM 521 O O . SER A 1 71 ? -8.847 11.237 7.135 1.00 98.44 71 SER A O 1
ATOM 523 N N . LEU A 1 72 ? -8.636 10.867 9.340 1.00 98.31 72 LEU A N 1
ATOM 524 C CA . LEU A 1 72 ? -9.179 9.510 9.318 1.00 98.31 72 LEU A CA 1
ATOM 525 C C . LEU A 1 72 ? -10.671 9.506 8.964 1.00 98.31 72 LEU A C 1
ATOM 527 O O . LEU A 1 72 ? -11.099 8.697 8.138 1.00 98.31 72 LEU A O 1
ATOM 531 N N . ASP A 1 73 ? -11.457 10.419 9.541 1.00 98.25 73 ASP A N 1
ATOM 532 C CA . ASP A 1 73 ? -12.879 10.535 9.210 1.00 98.25 73 ASP A CA 1
ATOM 533 C C . ASP A 1 73 ? -13.103 11.017 7.768 1.00 98.25 73 ASP A C 1
ATOM 535 O O . ASP A 1 73 ? -13.953 10.477 7.059 1.00 98.25 73 ASP A O 1
ATOM 539 N N . LEU A 1 74 ? -12.286 11.957 7.281 1.00 98.25 74 LEU A N 1
ATOM 540 C CA . LEU A 1 74 ? -12.322 12.399 5.885 1.00 98.25 74 LEU A CA 1
ATOM 541 C C . LEU A 1 74 ? -11.972 11.264 4.914 1.00 98.25 74 LEU A C 1
ATOM 543 O O . LEU A 1 74 ? -12.672 11.093 3.916 1.00 98.25 74 LEU A O 1
ATOM 547 N N . ALA A 1 75 ? -10.960 10.445 5.219 1.00 97.69 75 ALA A N 1
ATOM 548 C CA . ALA A 1 75 ? -10.626 9.265 4.421 1.00 97.69 75 ALA A CA 1
ATOM 549 C C . ALA A 1 75 ? -11.792 8.261 4.370 1.00 97.69 75 ALA A C 1
ATOM 551 O O . ALA A 1 75 ? -12.142 7.767 3.297 1.00 97.69 75 ALA A O 1
ATOM 552 N N . ARG A 1 76 ? -12.441 7.997 5.515 1.00 97.06 76 ARG A N 1
ATOM 553 C CA . ARG A 1 76 ? -13.651 7.160 5.590 1.00 97.06 76 ARG A CA 1
ATOM 554 C C . ARG A 1 76 ? -14.786 7.747 4.750 1.00 97.06 76 ARG A C 1
ATOM 556 O O . ARG A 1 76 ? -15.429 7.013 4.001 1.00 97.06 76 ARG A O 1
ATOM 563 N N . ARG A 1 77 ? -15.043 9.053 4.872 1.00 98.00 77 ARG A N 1
ATOM 564 C CA . ARG A 1 77 ? -16.088 9.753 4.117 1.00 98.00 77 ARG A CA 1
ATOM 565 C C . ARG A 1 77 ? -15.837 9.655 2.617 1.00 98.00 77 ARG A C 1
ATOM 567 O O . ARG A 1 77 ? -16.765 9.290 1.910 1.00 98.00 77 ARG A O 1
ATOM 574 N N . LEU A 1 78 ? -14.611 9.919 2.155 1.00 97.19 78 LEU A N 1
ATOM 575 C CA . LEU A 1 78 ? -14.219 9.808 0.745 1.00 97.19 78 LEU A CA 1
ATOM 576 C C . LEU A 1 78 ? -14.622 8.442 0.174 1.00 97.19 78 LEU A C 1
ATOM 578 O O . LEU A 1 78 ? -15.343 8.389 -0.822 1.00 97.19 78 LEU A O 1
ATOM 582 N N . LEU A 1 79 ? -14.220 7.358 0.847 1.00 95.94 79 LEU A N 1
ATOM 583 C CA . LEU A 1 79 ? -14.548 5.992 0.438 1.00 95.94 79 LEU A CA 1
ATOM 584 C C . LEU A 1 79 ? -16.049 5.720 0.445 1.00 95.94 79 LEU A C 1
ATOM 586 O O . LEU A 1 79 ? -16.560 5.108 -0.484 1.00 95.94 79 LEU A O 1
ATOM 590 N N . HIS A 1 80 ? -16.768 6.189 1.463 1.00 96.06 80 HIS A N 1
ATOM 591 C CA . HIS A 1 80 ? -18.214 6.007 1.526 1.00 96.06 80 HIS A CA 1
ATOM 592 C C . HIS A 1 80 ? -18.940 6.743 0.391 1.00 96.06 80 HIS A C 1
ATOM 594 O O . HIS A 1 80 ? -19.881 6.205 -0.182 1.00 96.06 80 HIS A O 1
ATOM 600 N N . THR A 1 81 ? -18.503 7.961 0.060 1.00 97.69 81 THR A N 1
ATOM 601 C CA . THR A 1 81 ? -19.175 8.803 -0.938 1.00 97.69 81 THR A CA 1
ATOM 602 C C . THR A 1 81 ? -18.813 8.461 -2.377 1.00 97.69 81 THR A C 1
ATOM 604 O O . THR A 1 81 ? -19.664 8.576 -3.248 1.00 97.69 81 THR A O 1
ATOM 607 N N . GLN A 1 82 ? -17.561 8.078 -2.639 1.00 96.75 82 GLN A N 1
ATOM 608 C CA . GLN A 1 82 ? -17.080 7.793 -3.995 1.00 96.75 82 GLN A CA 1
ATOM 609 C C . GLN A 1 82 ? -17.058 6.292 -4.306 1.00 96.75 82 GLN A C 1
ATOM 611 O O . GLN A 1 82 ? -17.080 5.903 -5.470 1.00 96.75 82 GLN A O 1
ATOM 616 N N . GLY A 1 83 ? -16.993 5.433 -3.284 1.00 94.56 83 GLY A N 1
ATOM 617 C CA . GLY A 1 83 ? -16.905 3.987 -3.453 1.00 94.56 83 GLY A CA 1
ATOM 618 C C . GLY A 1 83 ? -15.760 3.580 -4.382 1.00 94.56 83 GLY A C 1
ATOM 619 O O . GLY A 1 83 ? -14.611 3.996 -4.216 1.00 94.56 83 GLY A O 1
ATOM 620 N N . ALA A 1 84 ? -16.102 2.780 -5.391 1.00 96.44 84 ALA A N 1
ATOM 621 C CA . ALA A 1 84 ? -15.168 2.284 -6.395 1.00 96.44 84 ALA A CA 1
ATOM 622 C C . ALA A 1 84 ? -14.497 3.406 -7.205 1.00 96.44 84 ALA A C 1
ATOM 624 O O . ALA A 1 84 ? -13.315 3.289 -7.545 1.00 96.44 84 ALA A O 1
ATOM 625 N N . ASP A 1 85 ? -15.200 4.513 -7.452 1.00 97.44 85 ASP A N 1
ATOM 626 C CA . ASP A 1 85 ? -14.706 5.591 -8.309 1.00 97.44 85 ASP A CA 1
ATOM 627 C C . ASP A 1 85 ? -13.469 6.290 -7.740 1.00 97.44 85 ASP A C 1
ATOM 629 O O . ASP A 1 85 ? -12.634 6.768 -8.511 1.00 97.44 85 ASP A O 1
ATOM 633 N N . ALA A 1 86 ? -13.265 6.227 -6.417 1.00 96.81 86 ALA A N 1
ATOM 634 C CA . ALA A 1 86 ? -12.061 6.733 -5.755 1.00 96.81 86 ALA A CA 1
ATOM 635 C C . ALA A 1 86 ? -10.760 6.102 -6.295 1.00 96.81 86 ALA A C 1
ATOM 637 O O . ALA A 1 86 ? -9.689 6.699 -6.193 1.00 96.81 86 ALA A O 1
ATOM 638 N N . PHE A 1 87 ? -10.834 4.899 -6.881 1.00 97.44 87 PHE A N 1
ATOM 639 C CA . PHE A 1 87 ? -9.672 4.149 -7.373 1.00 97.44 87 PHE A CA 1
ATOM 640 C C . PHE A 1 87 ? -9.614 4.020 -8.897 1.00 97.44 87 PHE A C 1
ATOM 642 O O . PHE A 1 87 ? -8.574 3.628 -9.433 1.00 97.44 87 PHE A O 1
ATOM 649 N N . THR A 1 88 ? -10.693 4.347 -9.612 1.00 97.25 88 THR A N 1
ATOM 650 C CA . THR A 1 88 ? -10.819 4.119 -11.060 1.00 97.25 88 THR A CA 1
ATOM 651 C C . THR A 1 88 ? -9.711 4.815 -11.855 1.00 97.25 88 THR A C 1
ATOM 653 O O . THR A 1 88 ? -9.043 4.181 -12.680 1.00 97.25 88 THR A O 1
ATOM 656 N N . ALA A 1 89 ? -9.451 6.095 -11.571 1.00 96.88 89 ALA A N 1
ATOM 657 C CA . ALA A 1 89 ? -8.406 6.867 -12.248 1.00 96.88 89 ALA A CA 1
ATOM 658 C C . ALA A 1 89 ? -6.996 6.317 -11.962 1.00 96.88 89 ALA A C 1
ATOM 660 O O . ALA A 1 89 ? -6.201 6.129 -12.886 1.00 96.88 89 ALA A O 1
ATOM 661 N N . GLY A 1 90 ? -6.704 5.972 -10.703 1.00 96.25 90 GLY A N 1
ATOM 662 C CA . GLY A 1 90 ? -5.427 5.367 -10.318 1.00 96.25 90 GLY A CA 1
ATOM 663 C C . GLY A 1 90 ? -5.192 4.017 -11.006 1.00 96.25 90 GLY A C 1
ATOM 664 O O . GLY A 1 90 ? -4.116 3.758 -11.543 1.00 96.25 90 GLY A O 1
ATOM 665 N N . LEU A 1 91 ? -6.223 3.173 -11.090 1.00 97.19 91 LEU A N 1
ATOM 666 C CA . LEU A 1 91 ? -6.152 1.902 -11.814 1.00 97.19 91 LEU A CA 1
ATOM 667 C C . LEU A 1 91 ? -5.926 2.102 -13.320 1.00 97.19 91 LEU A C 1
ATOM 669 O O . LEU A 1 91 ? -5.220 1.306 -13.948 1.00 97.19 91 LEU A O 1
ATOM 673 N N . ALA A 1 92 ? -6.499 3.150 -13.917 1.00 97.88 92 ALA A N 1
ATOM 674 C CA . ALA A 1 92 ? -6.231 3.511 -15.307 1.00 97.88 92 ALA A CA 1
ATOM 675 C C . ALA A 1 92 ? -4.771 3.957 -15.510 1.00 97.88 92 ALA A C 1
ATOM 677 O O . ALA A 1 92 ? -4.129 3.503 -16.465 1.00 97.88 92 ALA A O 1
ATOM 678 N N . ALA A 1 93 ? -4.222 4.752 -14.585 1.00 97.12 93 ALA A N 1
ATOM 679 C CA . ALA A 1 93 ? -2.821 5.174 -14.596 1.00 97.12 93 ALA A CA 1
ATOM 680 C C . ALA A 1 93 ? -1.863 3.974 -14.493 1.00 97.12 93 ALA A C 1
ATOM 682 O O . ALA A 1 93 ? -0.972 3.825 -15.329 1.00 97.12 93 ALA A O 1
ATOM 683 N N . VAL A 1 94 ? -2.111 3.038 -13.569 1.00 95.94 94 VAL A N 1
ATOM 684 C CA . VAL A 1 94 ? -1.341 1.785 -13.451 1.00 95.94 94 VAL A CA 1
ATOM 685 C C . VAL A 1 94 ? -1.385 0.975 -14.751 1.00 95.94 94 VAL A C 1
ATOM 687 O O . VAL A 1 94 ? -0.360 0.456 -15.203 1.00 95.94 94 VAL A O 1
ATOM 690 N N . LYS A 1 95 ? -2.554 0.855 -15.397 1.00 96.25 95 LYS A N 1
ATOM 691 C CA . LYS A 1 95 ? -2.671 0.160 -16.693 1.00 96.25 95 LYS A CA 1
ATOM 692 C C . LYS A 1 95 ? -1.839 0.854 -17.774 1.00 96.25 95 LYS A C 1
ATOM 694 O O . LYS A 1 95 ? -1.183 0.168 -18.557 1.00 96.25 95 LYS A O 1
ATOM 699 N N . ALA A 1 96 ? -1.852 2.186 -17.825 1.00 97.75 96 ALA A N 1
ATOM 700 C CA . ALA A 1 96 ? -1.043 2.958 -18.764 1.00 97.75 96 ALA A CA 1
ATOM 701 C C . ALA A 1 96 ? 0.460 2.768 -18.511 1.00 97.75 96 ALA A C 1
ATOM 703 O O . ALA A 1 96 ? 1.188 2.438 -19.449 1.00 97.75 96 ALA A O 1
ATOM 704 N N . PHE A 1 97 ? 0.894 2.859 -17.252 1.00 96.25 97 PHE A N 1
ATOM 705 C CA . PHE A 1 97 ? 2.267 2.585 -16.832 1.00 96.25 97 PHE A CA 1
ATOM 706 C C . PHE A 1 97 ? 2.726 1.192 -17.283 1.00 96.25 97 PHE A C 1
ATOM 708 O O . PHE A 1 97 ? 3.740 1.060 -17.966 1.00 96.25 97 PHE A O 1
ATOM 715 N N . ARG A 1 98 ? 1.934 0.147 -17.004 1.00 95.25 98 ARG A N 1
ATOM 716 C CA . ARG A 1 98 ? 2.256 -1.235 -17.403 1.00 95.25 98 ARG A CA 1
ATOM 717 C C . ARG A 1 98 ? 2.368 -1.405 -18.920 1.00 95.25 98 ARG A C 1
ATOM 719 O O . ARG A 1 98 ? 3.239 -2.141 -19.376 1.00 95.25 98 ARG A O 1
ATOM 726 N N . ARG A 1 99 ? 1.523 -0.725 -19.709 1.00 96.38 99 ARG A N 1
ATOM 727 C CA . ARG A 1 99 ? 1.630 -0.721 -21.182 1.00 96.38 99 ARG A CA 1
ATOM 728 C C . ARG A 1 99 ? 2.895 -0.017 -21.665 1.00 96.38 99 ARG A C 1
ATOM 730 O O . ARG A 1 99 ? 3.496 -0.483 -22.625 1.00 96.38 99 ARG A O 1
ATOM 737 N N . GLY A 1 100 ? 3.284 1.087 -21.029 1.00 96.75 100 GLY A N 1
ATOM 738 C CA . GLY A 1 100 ? 4.535 1.785 -21.329 1.00 96.75 100 GLY A CA 1
ATOM 739 C C . GLY A 1 100 ? 5.748 0.911 -21.026 1.00 96.75 100 GLY A C 1
ATOM 740 O O . GLY A 1 100 ? 6.576 0.685 -21.903 1.00 96.75 100 GLY A O 1
ATOM 741 N N . LEU A 1 101 ? 5.792 0.327 -19.827 1.00 95.75 101 LEU A N 1
ATOM 742 C CA . LEU A 1 101 ? 6.872 -0.556 -19.390 1.00 95.75 101 LEU A CA 1
ATOM 743 C C . LEU A 1 101 ? 7.020 -1.788 -20.297 1.00 95.75 101 LEU A C 1
ATOM 745 O O . LEU A 1 101 ? 8.135 -2.187 -20.607 1.00 95.75 101 LEU A O 1
ATOM 749 N N . ALA A 1 102 ? 5.913 -2.358 -20.785 1.00 95.31 102 ALA A N 1
ATOM 750 C CA . ALA A 1 102 ? 5.944 -3.494 -21.709 1.00 95.31 102 ALA A CA 1
ATOM 751 C C . ALA A 1 102 ? 6.633 -3.187 -23.054 1.00 95.31 102 ALA A C 1
ATOM 753 O O . ALA A 1 102 ? 7.079 -4.115 -23.724 1.00 95.31 102 ALA A O 1
ATOM 754 N N . LYS A 1 103 ? 6.741 -1.909 -23.444 1.00 97.38 103 LYS A N 1
ATOM 755 C CA . LYS A 1 103 ? 7.471 -1.472 -24.645 1.00 97.38 103 LYS A CA 1
ATOM 756 C C . LYS A 1 103 ? 8.977 -1.322 -24.406 1.00 97.38 103 LYS A C 1
ATOM 758 O O . LYS A 1 103 ? 9.714 -1.106 -25.360 1.00 97.38 103 LYS A O 1
ATOM 763 N N . LEU A 1 104 ? 9.434 -1.410 -23.155 1.00 96.06 104 LEU A N 1
ATOM 764 C CA . LEU A 1 104 ? 10.835 -1.262 -22.773 1.00 96.06 104 LEU A CA 1
ATOM 765 C C . LEU A 1 104 ? 11.453 -2.655 -22.558 1.00 96.06 104 LEU A C 1
ATOM 767 O O . LEU A 1 104 ? 11.313 -3.218 -21.472 1.00 96.06 104 LEU A O 1
ATOM 771 N N . PRO A 1 105 ? 12.169 -3.229 -23.546 1.00 94.44 105 PRO A N 1
ATOM 772 C CA . PRO A 1 105 ? 12.665 -4.607 -23.466 1.00 94.44 105 PRO A CA 1
ATOM 773 C C . PRO A 1 105 ? 13.712 -4.814 -22.367 1.00 94.44 105 PRO A C 1
ATOM 775 O O . PRO A 1 105 ? 13.942 -5.945 -21.950 1.00 94.44 105 PRO A O 1
ATOM 778 N N . ARG A 1 106 ? 14.330 -3.731 -21.885 1.00 96.38 106 ARG A N 1
ATOM 779 C CA . ARG A 1 106 ? 15.293 -3.749 -20.783 1.00 96.38 106 ARG A CA 1
ATOM 780 C C . ARG A 1 106 ? 14.637 -4.024 -19.431 1.00 96.38 106 ARG A C 1
ATOM 782 O O . ARG A 1 106 ? 15.240 -4.689 -18.602 1.00 96.38 106 ARG A O 1
ATOM 789 N N . PHE A 1 107 ? 13.413 -3.558 -19.195 1.00 97.00 107 PHE A N 1
ATOM 790 C CA . PHE A 1 107 ? 12.808 -3.619 -17.864 1.00 97.00 107 PHE A CA 1
ATOM 791 C C . PHE A 1 107 ? 11.740 -4.711 -17.764 1.00 97.00 107 PHE A C 1
ATOM 793 O O . PHE A 1 107 ? 11.011 -5.030 -18.707 1.00 97.00 107 PHE A O 1
ATOM 800 N N . GLY A 1 108 ? 11.680 -5.356 -16.606 1.00 95.50 108 GLY A N 1
ATOM 801 C CA . GLY A 1 108 ? 10.687 -6.364 -16.264 1.00 95.50 108 GLY A CA 1
ATOM 802 C C . GLY A 1 108 ? 9.702 -5.845 -15.226 1.00 95.50 108 GLY A C 1
ATOM 803 O O . GLY A 1 108 ? 10.014 -4.933 -14.469 1.00 95.50 108 GLY A O 1
ATOM 804 N N . LEU A 1 109 ? 8.516 -6.452 -15.192 1.00 94.88 109 LEU A N 1
ATOM 805 C CA . LEU A 1 109 ? 7.556 -6.312 -14.101 1.00 94.88 109 LEU A CA 1
ATOM 806 C C . LEU A 1 109 ? 7.446 -7.677 -13.429 1.00 94.88 109 LEU A C 1
ATOM 808 O O . LEU A 1 109 ? 7.126 -8.657 -14.111 1.00 94.88 109 LEU A O 1
ATOM 812 N N . LEU A 1 110 ? 7.702 -7.744 -12.125 1.00 91.75 110 LEU A N 1
ATOM 813 C CA . LEU A 1 110 ? 7.499 -8.964 -11.353 1.00 91.75 110 LEU A CA 1
ATOM 814 C C . LEU A 1 110 ? 6.018 -9.340 -11.420 1.00 91.75 110 LEU A C 1
ATOM 816 O O . LEU A 1 110 ? 5.143 -8.489 -11.251 1.00 91.75 110 LEU A O 1
ATOM 820 N N . ARG A 1 111 ? 5.747 -10.615 -11.695 1.00 86.50 111 ARG A N 1
ATOM 821 C CA . ARG A 1 111 ? 4.396 -11.176 -11.710 1.00 86.50 111 ARG A CA 1
ATOM 822 C C . ARG A 1 111 ? 4.317 -12.283 -10.668 1.00 86.50 111 ARG A C 1
ATOM 824 O O . ARG A 1 111 ? 5.303 -13.007 -10.510 1.00 86.50 111 ARG A O 1
ATOM 831 N N . PRO A 1 112 ? 3.168 -12.451 -9.992 1.00 80.81 112 PRO A N 1
ATOM 832 C CA . PRO A 1 112 ? 2.971 -13.603 -9.133 1.00 80.81 112 PRO A CA 1
ATOM 833 C C . PRO A 1 112 ? 3.140 -14.886 -9.964 1.00 80.81 112 PRO A C 1
ATOM 835 O O . PRO A 1 112 ? 2.758 -14.905 -11.143 1.00 80.81 112 PRO A O 1
ATOM 838 N N . PRO A 1 113 ? 3.733 -15.943 -9.385 1.00 70.81 113 PRO A N 1
ATOM 839 C CA . PRO A 1 113 ? 3.890 -17.212 -10.074 1.00 70.81 113 PRO A CA 1
ATOM 840 C C . PRO A 1 113 ? 2.516 -17.732 -10.507 1.00 70.81 113 PRO A C 1
ATOM 842 O O . PRO A 1 113 ? 1.589 -17.828 -9.706 1.00 70.81 113 PRO A O 1
ATOM 845 N N . GLN A 1 114 ? 2.375 -18.046 -11.795 1.00 62.50 114 GLN A N 1
ATOM 846 C CA . GLN A 1 114 ? 1.168 -18.702 -12.288 1.00 62.50 114 GLN A CA 1
ATOM 847 C C . GLN A 1 114 ? 1.172 -20.158 -11.808 1.00 62.50 114 GLN A C 1
ATOM 849 O O . GLN A 1 114 ? 2.219 -20.808 -11.907 1.00 62.50 114 GLN A O 1
ATOM 854 N N . PRO A 1 115 ? 0.045 -20.690 -11.305 1.00 57.47 115 PRO A N 1
ATOM 855 C CA . PRO A 1 115 ? -0.039 -22.099 -10.946 1.00 57.47 115 PRO A CA 1
ATOM 856 C C . PRO A 1 115 ? 0.261 -22.952 -12.186 1.00 57.47 115 PRO A C 1
ATOM 858 O O . PRO A 1 115 ? -0.454 -22.902 -13.186 1.00 57.47 115 PRO A O 1
ATOM 861 N N . ARG A 1 116 ? 1.371 -23.698 -12.148 1.00 49.78 116 ARG A N 1
ATOM 862 C CA . ARG A 1 116 ? 1.775 -24.613 -13.219 1.00 49.78 116 ARG A CA 1
ATOM 863 C C . ARG A 1 116 ? 1.123 -25.977 -12.988 1.00 49.78 116 ARG A C 1
ATOM 865 O O . ARG A 1 116 ? 1.624 -26.761 -12.194 1.00 49.78 116 ARG A O 1
ATOM 872 N N . GLY A 1 117 ? 0.049 -26.262 -13.724 1.00 52.44 117 GLY A N 1
ATOM 873 C CA . GLY A 1 117 ? -0.549 -27.601 -13.822 1.00 52.44 117 GLY A CA 1
ATOM 874 C C . GLY A 1 117 ? -1.253 -28.122 -12.559 1.00 52.44 117 GLY A C 1
ATOM 875 O O . GLY A 1 117 ? -1.208 -27.518 -11.493 1.00 52.44 117 GLY A O 1
ATOM 876 N N . HIS A 1 118 ? -1.918 -29.274 -12.708 1.00 46.72 118 HIS A N 1
ATOM 877 C CA . HIS A 1 118 ? -2.777 -29.949 -11.718 1.00 46.72 118 HIS A CA 1
ATOM 878 C C . HIS A 1 118 ? -2.023 -30.588 -10.530 1.00 46.72 118 HIS A C 1
ATOM 880 O O . HIS A 1 118 ? -2.539 -31.500 -9.887 1.00 46.72 118 HIS A O 1
ATOM 886 N N . ALA A 1 119 ? -0.809 -30.137 -10.207 1.00 44.59 119 ALA A N 1
ATOM 887 C CA . ALA A 1 119 ? -0.081 -30.622 -9.037 1.00 44.59 119 ALA A CA 1
ATOM 888 C C . ALA A 1 119 ? -0.604 -29.923 -7.771 1.00 44.59 119 ALA A C 1
ATOM 890 O O . ALA A 1 119 ? -0.000 -28.994 -7.235 1.00 44.59 119 ALA A O 1
ATOM 891 N N . ALA A 1 120 ? -1.771 -30.375 -7.314 1.00 46.34 120 ALA A N 1
ATOM 892 C CA . ALA A 1 120 ? -2.331 -30.080 -6.005 1.00 46.34 120 ALA A CA 1
ATOM 893 C C . ALA A 1 120 ? -1.495 -30.782 -4.919 1.00 46.34 120 ALA A C 1
ATOM 895 O O . ALA A 1 120 ? -1.864 -31.829 -4.400 1.00 46.34 120 ALA A O 1
ATOM 896 N N . GLY A 1 121 ? -0.335 -30.212 -4.601 1.00 42.78 121 GLY A N 1
ATOM 897 C CA . GLY A 1 121 ? 0.486 -30.597 -3.456 1.00 42.78 121 GLY A CA 1
ATOM 898 C C . GLY A 1 121 ? 0.707 -29.380 -2.571 1.00 42.78 121 GLY A C 1
ATOM 899 O O . GLY A 1 121 ? 1.595 -28.598 -2.874 1.00 42.78 121 GLY A O 1
ATOM 900 N N . THR A 1 122 ? -0.176 -29.198 -1.579 1.00 45.47 122 THR A N 1
ATOM 901 C CA . THR A 1 122 ? -0.072 -28.498 -0.266 1.00 45.47 122 THR A CA 1
ATOM 902 C C . THR A 1 122 ? 0.713 -27.179 -0.082 1.00 45.47 122 THR A C 1
ATOM 904 O O . THR A 1 122 ? 0.657 -26.603 0.999 1.00 45.47 122 THR A O 1
ATOM 907 N N . ALA A 1 123 ? 1.349 -26.623 -1.108 1.00 46.44 123 ALA A N 1
ATOM 908 C CA . ALA A 1 123 ? 2.043 -25.337 -1.126 1.00 46.44 123 ALA A CA 1
ATOM 909 C C . ALA A 1 123 ? 1.612 -24.512 -2.352 1.00 46.44 123 ALA A C 1
ATOM 911 O O . ALA A 1 123 ? 2.419 -23.815 -2.972 1.00 46.44 123 ALA A O 1
ATOM 912 N N . ALA A 1 124 ? 0.331 -24.616 -2.735 1.00 48.84 124 ALA A N 1
ATOM 913 C CA . ALA A 1 124 ? -0.279 -23.722 -3.713 1.00 48.84 124 ALA A CA 1
ATOM 914 C C . ALA A 1 124 ? 0.022 -22.278 -3.286 1.00 48.84 124 ALA A C 1
ATOM 916 O O . ALA A 1 124 ? -0.330 -21.874 -2.180 1.00 48.84 124 ALA A O 1
ATOM 917 N N . ALA A 1 125 ? 0.771 -21.572 -4.136 1.00 50.66 125 ALA A N 1
ATOM 918 C CA . ALA A 1 125 ? 1.502 -20.351 -3.826 1.00 50.66 125 ALA A CA 1
ATOM 919 C C . ALA A 1 125 ? 0.771 -19.443 -2.826 1.00 50.66 125 ALA A C 1
ATOM 921 O O . ALA A 1 125 ? -0.295 -18.921 -3.135 1.00 50.66 125 ALA A O 1
ATOM 922 N N . ALA A 1 126 ? 1.388 -19.162 -1.674 1.00 55.00 126 ALA A N 1
ATOM 923 C CA . ALA A 1 126 ? 0.893 -18.165 -0.716 1.00 55.00 126 ALA A CA 1
ATOM 924 C C . ALA A 1 126 ? 0.670 -16.764 -1.346 1.00 55.00 126 ALA A C 1
ATOM 926 O O . ALA A 1 126 ? 0.064 -15.887 -0.736 1.00 55.00 126 ALA A O 1
ATOM 927 N N . TYR A 1 127 ? 1.132 -16.559 -2.587 1.00 66.31 127 TYR A N 1
ATOM 928 C CA . TYR A 1 127 ? 1.089 -15.315 -3.345 1.00 66.31 127 TYR A CA 1
ATOM 929 C C . TYR A 1 127 ? 0.434 -15.513 -4.723 1.00 66.31 127 TYR A C 1
ATOM 931 O O . TYR A 1 127 ? 1.105 -15.512 -5.754 1.00 66.31 127 TYR A O 1
ATOM 939 N N . THR A 1 128 ? -0.890 -15.674 -4.763 1.00 73.75 128 THR A N 1
ATOM 940 C CA . THR A 1 128 ? -1.650 -15.808 -6.025 1.00 73.75 128 THR A CA 1
ATOM 941 C C . THR A 1 128 ? -2.109 -14.475 -6.617 1.00 73.75 128 THR A C 1
ATOM 943 O O . THR A 1 128 ? -2.481 -14.410 -7.790 1.00 73.75 128 THR A O 1
ATOM 946 N N . ARG A 1 129 ? -2.085 -13.391 -5.832 1.00 80.12 129 ARG A N 1
ATOM 947 C CA . ARG A 1 129 ? -2.583 -12.073 -6.243 1.00 80.12 129 ARG A CA 1
ATOM 948 C C . ARG A 1 129 ? -1.604 -10.972 -5.857 1.00 80.12 129 ARG A C 1
ATOM 950 O O . ARG A 1 129 ? -1.148 -10.911 -4.721 1.00 80.12 129 ARG A O 1
ATOM 957 N N . GLN A 1 130 ? -1.324 -10.082 -6.804 1.00 87.19 130 GLN A N 1
ATOM 958 C CA . GLN A 1 130 ? -0.511 -8.886 -6.591 1.00 87.19 130 GLN A CA 1
ATOM 959 C C . GLN A 1 130 ? -1.408 -7.648 -6.574 1.00 87.19 130 GLN A C 1
ATOM 961 O O . GLN A 1 130 ? -2.309 -7.517 -7.407 1.00 87.19 130 GLN A O 1
ATOM 966 N N . ASP A 1 131 ? -1.143 -6.739 -5.638 1.00 92.44 131 ASP A N 1
ATOM 967 C CA . ASP A 1 131 ? -1.765 -5.416 -5.601 1.00 92.44 131 ASP A CA 1
ATOM 968 C C . ASP A 1 131 ? -1.447 -4.654 -6.898 1.00 92.44 131 ASP A C 1
ATOM 970 O O . ASP A 1 131 ? -0.267 -4.500 -7.232 1.00 92.44 131 ASP A O 1
ATOM 974 N N . PRO A 1 132 ? -2.448 -4.185 -7.666 1.00 93.25 132 PRO A N 1
ATOM 975 C CA . PRO A 1 132 ? -2.179 -3.474 -8.904 1.00 93.25 132 PRO A CA 1
ATOM 976 C C . PRO A 1 132 ? -1.338 -2.209 -8.705 1.00 93.25 132 PRO A C 1
ATOM 978 O O . PRO A 1 132 ? -0.514 -1.925 -9.577 1.00 93.25 132 PRO A O 1
ATOM 981 N N . PHE A 1 133 ? -1.502 -1.510 -7.577 1.00 95.06 133 PHE A N 1
ATOM 982 C CA . PHE A 1 133 ? -0.761 -0.286 -7.263 1.00 95.06 133 PHE A CA 1
ATOM 983 C C . PHE A 1 133 ? 0.701 -0.543 -6.884 1.00 95.06 133 PHE A C 1
ATOM 985 O O . PHE A 1 133 ? 1.517 0.356 -6.979 1.00 95.06 133 PHE A O 1
ATOM 992 N N . LYS A 1 134 ? 1.076 -1.778 -6.532 1.00 93.62 134 LYS A N 1
ATOM 993 C CA . LYS A 1 134 ? 2.468 -2.129 -6.221 1.00 93.62 134 LYS A CA 1
ATOM 994 C C . LYS A 1 134 ? 3.163 -2.681 -7.460 1.00 93.62 134 LYS A C 1
ATOM 996 O O . LYS A 1 134 ? 3.151 -3.891 -7.721 1.00 93.62 134 LYS A O 1
ATOM 1001 N N . ALA A 1 135 ? 3.759 -1.790 -8.246 1.00 94.19 135 ALA A N 1
ATOM 1002 C CA . ALA A 1 135 ? 4.526 -2.167 -9.424 1.00 94.19 135 ALA A CA 1
ATOM 1003 C C . ALA A 1 135 ? 5.984 -2.451 -9.048 1.00 94.19 135 ALA A C 1
ATOM 1005 O O . ALA A 1 135 ? 6.758 -1.544 -8.768 1.00 94.19 135 ALA A O 1
ATOM 1006 N N . VAL A 1 136 ? 6.362 -3.728 -9.073 1.00 95.62 136 VAL A N 1
ATOM 1007 C CA . VAL A 1 136 ? 7.731 -4.166 -8.782 1.00 95.62 136 VAL A CA 1
ATOM 1008 C C . VAL A 1 136 ? 8.482 -4.352 -10.096 1.00 95.62 136 VAL A C 1
ATOM 1010 O O . VAL A 1 136 ? 8.143 -5.247 -10.874 1.00 95.62 136 VAL A O 1
ATOM 1013 N N . ILE A 1 137 ? 9.468 -3.501 -10.361 1.00 97.00 137 ILE A N 1
ATOM 1014 C CA . ILE A 1 137 ? 10.242 -3.492 -11.605 1.00 97.00 137 ILE A CA 1
ATOM 1015 C C . ILE A 1 137 ? 11.691 -3.912 -11.376 1.00 97.00 137 ILE A C 1
ATOM 1017 O O . ILE A 1 137 ? 12.204 -3.818 -10.266 1.00 97.00 137 ILE A O 1
ATOM 1021 N N . TYR A 1 138 ? 12.350 -4.381 -12.432 1.00 97.31 138 TYR A N 1
ATOM 1022 C CA . TYR A 1 138 ? 13.755 -4.794 -12.394 1.00 97.31 138 TYR A CA 1
ATOM 1023 C C . TYR A 1 138 ? 14.423 -4.636 -13.761 1.00 97.31 138 TYR A C 1
ATOM 1025 O O . TYR A 1 138 ? 13.743 -4.626 -14.792 1.00 97.31 138 TYR A O 1
ATOM 1033 N N . ASP A 1 139 ? 15.753 -4.549 -13.780 1.00 97.62 139 ASP A N 1
ATOM 1034 C CA . ASP A 1 139 ? 16.537 -4.585 -15.016 1.00 97.62 139 ASP A CA 1
ATOM 1035 C C . ASP A 1 139 ? 16.765 -6.039 -15.463 1.00 97.62 139 ASP A C 1
ATOM 1037 O O . ASP A 1 139 ? 17.385 -6.842 -14.761 1.00 97.62 139 ASP A O 1
ATOM 1041 N N . ARG A 1 140 ? 16.257 -6.404 -16.644 1.00 96.44 140 ARG A N 1
ATOM 1042 C CA . ARG A 1 140 ? 16.399 -7.754 -17.209 1.00 96.44 140 ARG A CA 1
ATOM 1043 C C . ARG A 1 140 ? 17.835 -8.065 -17.601 1.00 96.44 140 ARG A C 1
ATOM 1045 O O . ARG A 1 140 ? 18.200 -9.236 -17.586 1.00 96.44 140 ARG A O 1
ATOM 1052 N N . THR A 1 141 ? 18.632 -7.055 -17.949 1.00 95.06 141 THR A N 1
ATOM 1053 C CA . THR A 1 141 ? 20.042 -7.255 -18.320 1.00 95.06 141 THR A CA 1
ATOM 1054 C C . THR A 1 141 ? 20.926 -7.477 -17.097 1.00 95.06 141 THR A C 1
ATOM 1056 O O . THR A 1 141 ? 22.074 -7.880 -17.254 1.00 95.06 141 THR A O 1
ATOM 1059 N N . ARG A 1 142 ? 20.404 -7.192 -15.891 1.00 92.50 142 ARG A N 1
ATOM 1060 C CA . ARG A 1 142 ? 21.153 -7.167 -14.627 1.00 92.50 142 ARG A CA 1
ATOM 1061 C C . ARG A 1 142 ? 22.328 -6.182 -14.625 1.00 92.50 142 ARG A C 1
ATOM 1063 O O . ARG A 1 142 ? 23.201 -6.293 -13.773 1.00 92.50 142 ARG A O 1
ATOM 1070 N N . SER A 1 143 ? 22.348 -5.204 -15.538 1.00 95.25 143 SER A N 1
ATOM 1071 C CA . SER A 1 143 ? 23.377 -4.158 -15.524 1.00 95.25 143 SER A CA 1
ATOM 1072 C C . SER A 1 143 ? 23.151 -3.120 -14.423 1.00 95.25 143 SER A C 1
ATOM 1074 O O . SER A 1 143 ? 24.102 -2.471 -13.997 1.00 95.25 143 SER A O 1
ATOM 1076 N N . LEU A 1 144 ? 21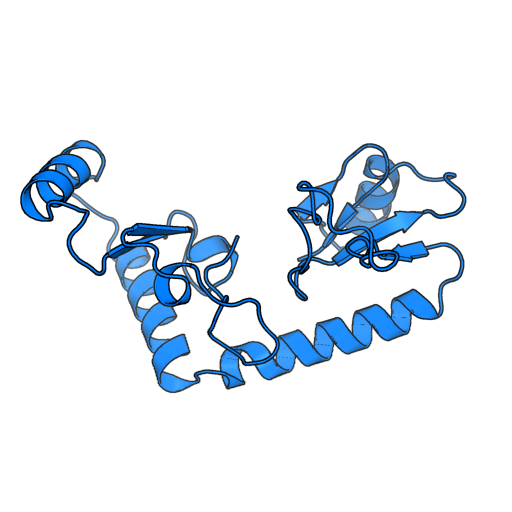.914 -2.979 -13.937 1.00 96.44 144 LEU A N 1
ATOM 1077 C CA . LEU A 1 144 ? 21.582 -2.211 -12.739 1.00 96.44 144 LEU A CA 1
ATOM 1078 C C . LEU A 1 144 ? 21.072 -3.141 -11.636 1.00 96.44 144 LEU A C 1
ATOM 1080 O O . LEU A 1 144 ? 20.170 -3.948 -11.869 1.00 96.44 144 LEU A O 1
ATOM 1084 N N . SER A 1 145 ? 21.609 -2.972 -10.426 1.00 97.81 145 SER A N 1
ATOM 1085 C CA . SER A 1 145 ? 20.964 -3.470 -9.208 1.00 97.81 145 SER A CA 1
ATOM 1086 C C . SER A 1 145 ? 19.693 -2.671 -8.911 1.00 97.81 145 SER A C 1
ATOM 1088 O O . SER A 1 145 ? 19.530 -1.552 -9.409 1.00 97.81 145 SER A O 1
ATOM 1090 N N . GLY A 1 146 ? 18.805 -3.201 -8.067 1.00 97.81 146 GLY A N 1
ATOM 1091 C CA . GLY A 1 146 ? 17.611 -2.473 -7.626 1.00 97.81 146 GLY A CA 1
ATOM 1092 C C . GLY A 1 146 ? 17.967 -1.139 -6.957 1.00 97.81 146 GLY A C 1
ATOM 1093 O O . GLY A 1 146 ? 17.422 -0.104 -7.334 1.00 97.81 146 GLY A O 1
ATOM 1094 N N . TYR A 1 147 ? 18.985 -1.112 -6.091 1.00 98.31 147 TYR A N 1
ATOM 1095 C CA . TYR A 1 147 ? 19.507 0.132 -5.506 1.00 98.31 147 TYR A CA 1
ATOM 1096 C C . TYR A 1 147 ? 20.016 1.139 -6.551 1.00 98.31 147 TYR A C 1
ATOM 1098 O O . TYR A 1 147 ? 19.813 2.344 -6.404 1.00 98.31 147 TYR A O 1
ATOM 1106 N N . ALA A 1 148 ? 20.699 0.674 -7.604 1.00 98.19 148 ALA A N 1
ATOM 1107 C CA . ALA A 1 148 ? 21.168 1.555 -8.674 1.00 98.19 148 ALA A CA 1
ATOM 1108 C C . ALA A 1 148 ? 19.998 2.099 -9.504 1.00 98.19 148 ALA A C 1
ATOM 1110 O O . ALA A 1 148 ? 19.956 3.290 -9.797 1.00 98.19 148 ALA A O 1
ATOM 1111 N N . LEU A 1 149 ? 19.020 1.248 -9.819 1.00 97.94 149 LEU A N 1
ATOM 1112 C CA . LEU A 1 149 ? 17.805 1.650 -10.517 1.00 97.94 149 LEU A CA 1
ATOM 1113 C C . LEU A 1 149 ? 16.982 2.659 -9.700 1.00 97.94 149 LEU A C 1
ATOM 1115 O O . LEU A 1 149 ? 16.471 3.615 -10.276 1.00 97.94 149 LEU A O 1
ATOM 1119 N N . GLN A 1 150 ? 16.893 2.497 -8.376 1.00 98.38 150 GLN A N 1
ATOM 1120 C CA . GLN A 1 150 ? 16.252 3.479 -7.498 1.00 98.38 150 GLN A CA 1
ATOM 1121 C C . GLN A 1 150 ? 16.919 4.854 -7.622 1.00 98.38 150 GLN A C 1
ATOM 1123 O O . GLN A 1 150 ? 16.220 5.830 -7.879 1.00 98.38 150 GLN A O 1
ATOM 1128 N N . ARG A 1 151 ? 18.254 4.932 -7.526 1.00 98.38 151 ARG A N 1
ATOM 1129 C CA . ARG A 1 151 ? 18.977 6.211 -7.667 1.00 98.38 151 ARG A CA 1
ATOM 1130 C C . ARG A 1 151 ? 18.732 6.873 -9.022 1.00 98.38 151 ARG A C 1
ATOM 1132 O O . ARG A 1 151 ? 18.552 8.084 -9.096 1.00 98.38 151 ARG A O 1
ATOM 1139 N N . GLU A 1 152 ? 18.694 6.084 -10.094 1.00 97.56 152 GLU A N 1
ATOM 1140 C CA . GLU A 1 152 ? 18.379 6.586 -11.434 1.00 97.56 152 GLU A CA 1
ATOM 1141 C C . GLU A 1 152 ? 16.949 7.152 -11.517 1.00 97.56 152 GLU A C 1
ATOM 1143 O O . GLU A 1 152 ? 16.720 8.183 -12.153 1.00 97.56 152 GLU A O 1
ATOM 1148 N N . LEU A 1 153 ? 15.971 6.505 -10.882 1.00 97.31 153 LEU A N 1
ATOM 1149 C CA . LEU A 1 153 ? 14.594 7.003 -10.837 1.00 97.31 153 LEU A CA 1
ATOM 1150 C C . LEU A 1 153 ? 14.491 8.291 -10.012 1.00 97.31 153 LEU A C 1
ATOM 1152 O O . LEU A 1 153 ? 13.896 9.264 -10.480 1.00 97.31 153 LEU A O 1
ATOM 1156 N N . GLU A 1 154 ? 15.128 8.331 -8.841 1.00 98.25 154 GLU A N 1
ATOM 1157 C CA . GLU A 1 154 ? 15.132 9.491 -7.942 1.00 98.25 154 GLU A CA 1
ATOM 1158 C C . GLU A 1 154 ? 15.779 10.712 -8.599 1.00 98.25 154 GLU A C 1
ATOM 1160 O O . GLU A 1 154 ? 15.219 11.807 -8.548 1.00 98.25 154 GLU A O 1
ATOM 1165 N N . ALA A 1 155 ? 16.891 10.520 -9.316 1.00 98.19 155 ALA A N 1
ATOM 1166 C CA . ALA A 1 155 ? 17.541 11.573 -10.099 1.00 98.19 155 ALA A CA 1
ATOM 1167 C C . ALA A 1 155 ? 16.628 12.170 -11.189 1.00 98.19 155 ALA A C 1
ATOM 1169 O O . ALA A 1 155 ? 16.876 13.271 -11.676 1.00 98.19 155 ALA A O 1
ATOM 1170 N N . ARG A 1 156 ? 15.561 11.457 -11.572 1.00 97.38 156 ARG A N 1
ATOM 1171 C CA . ARG A 1 156 ? 14.537 11.893 -12.535 1.00 97.38 156 ARG A CA 1
ATOM 1172 C C . ARG A 1 156 ? 13.221 12.303 -11.860 1.00 97.38 156 ARG A C 1
ATOM 1174 O O . ARG A 1 156 ? 12.215 12.472 -12.544 1.00 97.38 156 ARG A O 1
ATOM 1181 N N . GLY A 1 157 ? 13.215 12.458 -10.535 1.00 97.31 157 GLY A N 1
ATOM 1182 C CA . GLY A 1 157 ? 12.053 12.888 -9.755 1.00 97.31 157 GLY A CA 1
ATOM 1183 C C . GLY A 1 157 ? 11.024 11.790 -9.473 1.00 97.31 157 GLY A C 1
ATOM 1184 O O . GLY A 1 157 ? 9.930 12.090 -9.003 1.00 97.31 157 GLY A O 1
ATOM 1185 N N . CYS A 1 158 ? 11.343 10.523 -9.747 1.00 96.62 158 CYS A N 1
ATOM 1186 C CA . CYS A 1 158 ? 10.496 9.387 -9.398 1.00 96.62 158 CYS A CA 1
ATOM 1187 C C . CYS A 1 158 ? 11.072 8.708 -8.156 1.00 96.62 158 CYS A C 1
ATOM 1189 O O . CYS A 1 158 ? 12.102 8.054 -8.248 1.00 96.62 158 CYS A O 1
ATOM 1191 N N . VAL A 1 159 ? 10.423 8.872 -7.002 1.00 97.19 159 VAL A N 1
ATOM 1192 C CA . VAL A 1 159 ? 10.882 8.292 -5.730 1.00 97.19 159 VAL A CA 1
ATOM 1193 C C . VAL A 1 159 ? 10.185 6.948 -5.506 1.00 97.19 159 VAL A C 1
ATOM 1195 O O . VAL A 1 159 ? 8.971 6.934 -5.284 1.00 97.19 159 VAL A O 1
ATOM 1198 N N . PRO A 1 160 ? 10.902 5.813 -5.579 1.00 97.25 160 PRO A N 1
ATOM 1199 C CA . PRO A 1 160 ? 10.328 4.512 -5.269 1.00 97.25 160 PRO A CA 1
ATOM 1200 C C . PRO A 1 160 ? 10.015 4.356 -3.781 1.00 97.25 160 PRO A C 1
ATOM 1202 O O . PRO A 1 160 ? 10.589 5.028 -2.932 1.00 97.25 160 PRO A O 1
ATOM 1205 N N . GLU A 1 161 ? 9.142 3.407 -3.453 1.00 96.25 161 GLU A N 1
ATOM 1206 C CA . GLU A 1 161 ? 8.828 3.066 -2.063 1.00 96.25 161 GLU A CA 1
ATOM 1207 C C . GLU A 1 161 ? 9.988 2.328 -1.384 1.00 96.25 161 GLU A C 1
ATOM 1209 O O . GLU A 1 161 ? 10.293 2.586 -0.222 1.00 96.25 161 GLU A O 1
ATOM 1214 N N . MET A 1 162 ? 10.614 1.387 -2.097 1.00 96.94 162 MET A N 1
ATOM 1215 C CA . MET A 1 162 ? 11.765 0.620 -1.618 1.00 96.94 162 MET A CA 1
ATOM 1216 C C . MET A 1 162 ? 12.495 -0.073 -2.773 1.00 96.94 162 MET A C 1
ATOM 1218 O O . MET A 1 162 ? 11.949 -0.223 -3.871 1.00 96.94 162 MET A O 1
ATOM 1222 N N . SER A 1 163 ? 13.704 -0.561 -2.502 1.00 97.69 163 SER A N 1
ATOM 1223 C CA . SER A 1 163 ? 14.458 -1.435 -3.400 1.00 97.69 163 SER A CA 1
ATOM 1224 C C . SER A 1 163 ? 15.207 -2.527 -2.639 1.00 97.69 163 SER A C 1
ATOM 1226 O O . SER A 1 163 ? 15.477 -2.408 -1.441 1.00 97.69 163 SER A O 1
ATOM 1228 N N . ASP A 1 164 ? 15.522 -3.600 -3.357 1.00 97.12 164 ASP A N 1
ATOM 1229 C CA . ASP A 1 164 ? 16.464 -4.634 -2.939 1.00 97.12 164 ASP A CA 1
ATOM 1230 C C . ASP A 1 164 ? 17.603 -4.756 -3.974 1.00 97.12 164 ASP A C 1
ATOM 1232 O O . ASP A 1 164 ? 17.799 -3.879 -4.822 1.00 97.12 164 ASP A O 1
ATOM 1236 N N . GLU A 1 165 ? 18.391 -5.830 -3.919 1.00 97.12 165 GLU A N 1
ATOM 1237 C CA . GLU A 1 165 ? 19.490 -6.056 -4.864 1.00 97.12 165 GLU A CA 1
ATOM 1238 C C . GLU A 1 165 ? 19.037 -6.147 -6.331 1.00 97.12 165 GLU A C 1
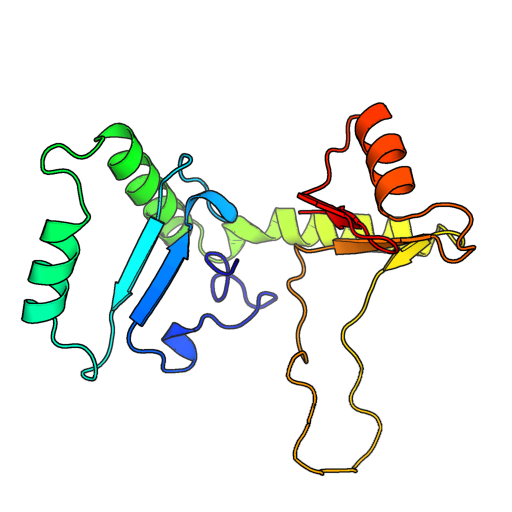ATOM 1240 O O . GLU A 1 165 ? 19.803 -5.810 -7.236 1.00 97.12 165 GLU A O 1
ATOM 1245 N N . LEU A 1 166 ? 17.799 -6.569 -6.590 1.00 96.44 166 LEU A N 1
ATOM 1246 C CA . LEU A 1 166 ? 17.286 -6.905 -7.919 1.00 96.44 166 LEU A CA 1
ATOM 1247 C C . LEU A 1 166 ? 16.083 -6.064 -8.353 1.00 96.44 166 LEU A C 1
ATOM 1249 O O . LEU A 1 166 ? 15.870 -5.888 -9.553 1.00 96.44 166 LEU A O 1
ATOM 1253 N N . HIS A 1 167 ? 15.292 -5.561 -7.413 1.00 97.38 167 HIS A N 1
ATOM 1254 C CA . HIS A 1 167 ? 13.975 -4.997 -7.661 1.00 97.38 167 HIS A CA 1
ATOM 1255 C C . HIS A 1 167 ? 13.819 -3.603 -7.064 1.00 97.38 167 HIS A C 1
ATOM 1257 O O . HIS A 1 167 ? 14.449 -3.234 -6.075 1.00 97.38 167 HIS A O 1
ATOM 1263 N N . VAL A 1 168 ? 12.894 -2.853 -7.654 1.00 97.88 168 VAL A N 1
ATOM 1264 C CA . VAL A 1 168 ? 12.406 -1.565 -7.165 1.00 97.88 168 VAL A CA 1
ATOM 1265 C C . VAL A 1 168 ? 10.885 -1.619 -7.098 1.00 97.88 168 VAL A C 1
ATOM 1267 O O . VAL A 1 168 ? 10.242 -2.091 -8.037 1.00 97.88 168 VAL A O 1
ATOM 1270 N N . VAL A 1 169 ? 10.299 -1.134 -6.005 1.00 97.00 169 VAL A N 1
ATOM 1271 C CA . VAL A 1 169 ? 8.845 -1.080 -5.806 1.00 97.00 169 VAL A CA 1
ATOM 1272 C C . VAL A 1 169 ? 8.346 0.346 -5.990 1.00 97.00 169 VAL A C 1
ATOM 1274 O O . VAL A 1 169 ? 8.767 1.257 -5.283 1.00 97.00 169 VAL A O 1
ATOM 1277 N N . LEU A 1 170 ? 7.427 0.524 -6.935 1.00 95.50 170 LEU A N 1
ATOM 1278 C CA . LEU A 1 170 ? 6.684 1.759 -7.164 1.00 95.50 170 LEU A CA 1
ATOM 1279 C C . LEU A 1 170 ? 5.270 1.617 -6.587 1.00 95.50 170 LEU A C 1
ATOM 1281 O O . LEU A 1 170 ? 4.672 0.537 -6.691 1.00 95.50 170 LEU A O 1
ATOM 1285 N N . LEU A 1 171 ? 4.761 2.706 -6.003 1.00 88.38 171 LEU A N 1
ATOM 1286 C CA . LEU A 1 171 ? 3.419 2.837 -5.429 1.00 88.38 171 LEU A CA 1
ATOM 1287 C C . LEU A 1 171 ? 2.561 3.816 -6.240 1.00 88.38 171 LEU A C 1
ATOM 1289 O O . LEU A 1 171 ? 3.113 4.862 -6.643 1.00 88.38 171 LEU A O 1
#

Radius of gyration: 19.53 Å; Cα contacts (8 Å, |Δi|>4): 233; chains: 1; bounding box: 43×47×52 Å

InterPro domains:
  IPR000310 Orn/Lys/Arg decarboxylase, major domain [PF01276] (14-116)
  IPR015421 Pyridoxal phosphate-dependent transferase, major domain [G3DSA:3.40.640.10] (1-85)
  IPR015424 Pyridoxal phosphate-dependent transferase [SSF53383] (1-170)
  IPR052357 Orn/Lys/Arg decarboxylase class-I [PTHR43277] (1-170)

Organism: Clostridium perfringens (NCBI:txid1502)

Sequence (171 aa):
HGAHYGQHPQLPMNALSCGADGVVQSTHKMLAAMTMGAMLHVQGGLLDRSLLRQRLAMVQSSSPSYPLMASLDLARRLLHTQGADAFTAGLAAVKAFRRGLAKLPRFGLLRPPQPRGHAAGTAAAAYTRQDPFKAVIYDRTRSLSGYALQRELEARGCVPEMSDELHVVLL

Mean predicted aligned error: 5.36 Å

Secondary structure (DSSP, 8-state):
--TTTTSSTTSPPPTTTTT-SEEEE-HHHHSS--TT--EEEE-SSSS-HHHHHHHHHHHS-SS--HHHHHHHHHHHHHHHHHTTHHHHHHHHHHHHHHHHHHT-TTEEE--PPP--SS---S---S-----TT-EEEEETTSSS-HHHHHHHHHTTT---SEE-SS-EEE-

Foldseek 3Di:
DDPCAPLAPPHHHDVVVVPDQWDKAPCVPPFQADPVQIDIHGDDDPDDPVVVVVVCVVVDDPDDDPNRVVRNVVRVVCCVVCRNVVCPVVLVVLVVVVVVQVVPPQKDWDDFDDPDDDPPDDCPDPPPDDGSQWTKMFGPVLPDFQVRVQVVCVVVVQHFPDGDRTITIHD

pLDDT: mean 91.88, std 12.86, range [42.78, 98.44]

Nearest PDB structures (foldseek):
  2x3l-assembly1_B  TM=8.942E-01  e=3.061E-07  Staphylococcus aureus
  2x3l-assembly1_A  TM=8.976E-01  e=5.789E-07  Staphylococcus aureus
  1z7d-assembly3_F  TM=5.326E-01  e=4.594E-02  Plasmodium yoelii yoelii
  4zwm-assembly1_A  TM=6.604E-01  e=1.990E-01  Toxoplasma gondii ME49
  3lg0-assembly1_B  TM=5.411E-01  e=9.871E-02  Plasmodium falciparum CDC/Honduras

Solvent-accessible surface area (backbone atoms only — not comparable to full-atom values): 10138 Å² total; per-residue (Å²): 138,62,60,53,31,57,44,32,93,91,44,55,76,27,60,59,85,73,70,45,38,69,47,80,30,60,31,35,76,62,43,73,25,44,86,92,27,61,47,78,48,76,45,88,75,88,61,62,64,68,60,48,53,59,55,48,61,74,77,50,67,95,76,68,60,62,70,44,54,50,25,45,52,50,32,52,47,50,46,71,75,45,42,42,63,76,46,49,65,59,53,51,50,47,52,50,50,54,57,54,47,70,72,37,86,54,49,44,68,73,71,59,70,72,87,77,71,91,73,87,63,98,66,77,62,97,50,75,73,73,60,77,64,59,46,37,33,32,46,69,80,60,83,42,38,8,58,54,48,43,53,58,34,42,78,70,75,43,76,58,78,49,62,44,75,55,32,29,32,37,113